Protein AF-A0A942RL25-F1 (afdb_monomer)

Secondary structure (DSSP, 8-state):
----------THHHHHHHHHHHHHHHTT--HHHHHHHHHHHHHHHHHHHHHHH-

Mean predicted aligned error: 8.55 Å

Sequence (54 aa):
MASKKVEVAGIMGPLWFIGWLFTIGFLELTFFKGFLAILVWPYYLGEFIRTFVV

Radius of gyration: 15.74 Å; Cα contacts (8 Å, |Δi|>4): 5; chains: 1; bounding box: 47×15×34 Å

Foldseek 3Di:
DDPPPPPDPDPVVVVVVVVLVCVCVVVVDDPVRSVVCVVVVVVVVVVVVVVVVD

Structure (mmCIF, N/CA/C/O backbone):
data_AF-A0A942RL25-F1
#
_entry.id   AF-A0A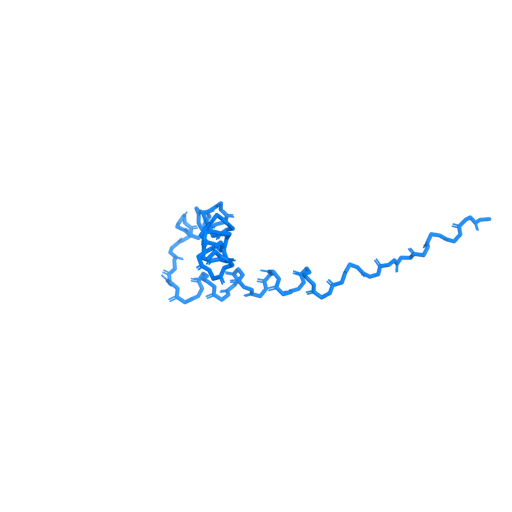942RL25-F1
#
loop_
_atom_site.group_PDB
_atom_site.id
_atom_site.type_symbol
_atom_site.label_atom_id
_atom_site.label_alt_id
_atom_site.label_comp_id
_atom_site.label_asym_id
_atom_site.label_entity_id
_atom_site.label_seq_id
_atom_site.pdbx_PDB_ins_code
_atom_site.Cartn_x
_atom_site.Cartn_y
_atom_site.Cartn_z
_atom_site.occupancy
_atom_site.B_iso_or_equiv
_atom_site.auth_seq_id
_atom_site.auth_comp_id
_atom_site.auth_asym_id
_atom_site.auth_atom_id
_atom_site.pdbx_PDB_model_num
ATOM 1 N N . MET A 1 1 ? 41.570 -9.222 -10.860 1.00 51.06 1 MET A N 1
ATOM 2 C CA . MET A 1 1 ? 40.423 -9.164 -9.927 1.00 51.06 1 MET A CA 1
ATOM 3 C C . MET A 1 1 ? 39.259 -8.548 -10.686 1.00 51.06 1 MET A C 1
ATOM 5 O O . MET A 1 1 ? 39.375 -7.404 -11.104 1.00 51.06 1 MET A O 1
ATOM 9 N N . ALA A 1 2 ? 38.220 -9.324 -11.003 1.00 51.81 2 ALA A N 1
ATOM 10 C CA . ALA A 1 2 ? 37.095 -8.838 -11.800 1.00 51.81 2 ALA A CA 1
ATOM 11 C C . ALA A 1 2 ? 36.303 -7.796 -10.992 1.00 51.81 2 ALA A C 1
ATOM 13 O O . ALA A 1 2 ? 35.731 -8.121 -9.954 1.00 51.81 2 ALA A O 1
ATOM 14 N N . SER A 1 3 ? 36.308 -6.540 -11.448 1.00 56.12 3 SER A N 1
ATOM 15 C CA . SER A 1 3 ? 35.514 -5.462 -10.857 1.00 56.12 3 SER A CA 1
ATOM 16 C C . SER A 1 3 ? 34.047 -5.704 -11.203 1.00 56.12 3 SER A C 1
ATOM 18 O O . SER A 1 3 ? 33.586 -5.377 -12.296 1.00 56.12 3 SER A O 1
ATOM 20 N N . LYS A 1 4 ? 33.316 -6.365 -10.302 1.00 62.72 4 LYS A N 1
ATOM 21 C CA . LYS A 1 4 ? 31.864 -6.492 -10.418 1.00 62.72 4 LYS A CA 1
ATOM 22 C C . LYS A 1 4 ? 31.292 -5.104 -10.145 1.00 62.72 4 LYS A C 1
ATOM 24 O O . LYS A 1 4 ? 31.244 -4.673 -8.997 1.00 62.72 4 LYS A O 1
ATOM 29 N N . LYS A 1 5 ? 30.932 -4.385 -11.211 1.00 63.22 5 LYS A N 1
ATOM 30 C CA . LYS A 1 5 ? 30.244 -3.095 -11.134 1.00 63.22 5 LYS A CA 1
ATOM 31 C C . LYS A 1 5 ? 28.975 -3.331 -10.313 1.00 63.22 5 LYS A C 1
ATOM 33 O O . LYS A 1 5 ? 28.081 -4.050 -10.751 1.00 63.22 5 LYS A O 1
ATOM 38 N N . VAL A 1 6 ? 28.948 -2.832 -9.082 1.00 65.88 6 VAL A N 1
ATOM 39 C CA . VAL A 1 6 ? 27.749 -2.893 -8.247 1.00 65.88 6 VAL A CA 1
ATOM 40 C C . VAL A 1 6 ? 26.803 -1.856 -8.829 1.00 65.88 6 VAL A C 1
ATOM 42 O O . VAL A 1 6 ? 26.883 -0.674 -8.508 1.00 65.88 6 VAL A O 1
ATOM 45 N N . GLU A 1 7 ? 25.976 -2.278 -9.779 1.00 64.94 7 GLU A N 1
ATOM 46 C CA . GLU A 1 7 ? 24.830 -1.489 -10.202 1.00 64.94 7 GLU A CA 1
ATOM 47 C C . GLU A 1 7 ? 23.929 -1.368 -8.977 1.00 64.94 7 GLU A C 1
ATOM 49 O O . GLU A 1 7 ? 23.391 -2.362 -8.485 1.00 64.94 7 GLU A O 1
ATOM 54 N N . VAL A 1 8 ? 23.854 -0.158 -8.415 1.00 64.50 8 VAL A N 1
ATOM 55 C CA . VAL A 1 8 ? 22.859 0.170 -7.396 1.00 64.50 8 VAL A CA 1
ATOM 56 C C . VAL A 1 8 ? 21.519 -0.275 -7.959 1.00 64.50 8 VAL A C 1
ATOM 58 O O . VAL A 1 8 ? 21.105 0.205 -9.016 1.00 64.50 8 VAL A O 1
ATOM 61 N N . ALA A 1 9 ? 20.880 -1.231 -7.279 1.00 63.38 9 ALA A N 1
ATOM 62 C CA . ALA A 1 9 ? 19.508 -1.603 -7.569 1.00 63.38 9 ALA A CA 1
ATOM 63 C C . ALA A 1 9 ? 18.712 -0.295 -7.615 1.00 63.38 9 ALA A C 1
ATOM 65 O O . ALA A 1 9 ? 18.709 0.456 -6.640 1.00 63.38 9 ALA A O 1
ATOM 66 N N . GLY A 1 10 ? 18.180 0.034 -8.793 1.00 75.94 10 GLY A N 1
ATOM 67 C CA . GLY A 1 10 ? 17.620 1.351 -9.069 1.00 75.94 10 GLY A CA 1
ATOM 68 C C . GLY A 1 10 ? 16.489 1.746 -8.115 1.00 75.94 10 GLY A C 1
ATOM 69 O O . GLY A 1 10 ? 16.051 0.986 -7.250 1.00 75.94 10 GLY A O 1
ATOM 70 N N . ILE A 1 11 ? 15.962 2.950 -8.328 1.00 82.69 11 ILE A N 1
ATOM 71 C CA . ILE A 1 11 ? 14.949 3.611 -7.482 1.00 82.69 11 ILE A CA 1
ATOM 72 C C . ILE A 1 11 ? 13.695 2.735 -7.255 1.00 82.69 11 ILE A C 1
ATOM 74 O O . ILE A 1 11 ? 12.991 2.912 -6.264 1.00 82.69 11 ILE A O 1
ATOM 78 N N . MET A 1 12 ? 13.452 1.735 -8.110 1.00 85.06 12 MET A N 1
ATOM 79 C CA . MET A 1 12 ? 12.386 0.739 -7.967 1.00 85.06 12 MET A CA 1
ATOM 80 C C . MET A 1 12 ? 12.338 0.062 -6.593 1.00 85.06 12 MET A C 1
ATOM 82 O O . MET A 1 12 ? 11.247 -0.108 -6.064 1.00 85.06 12 MET A O 1
ATOM 86 N N . GLY A 1 13 ? 13.476 -0.323 -6.003 1.00 85.44 13 GLY A N 1
ATOM 87 C CA . GLY A 1 13 ? 13.486 -1.021 -4.708 1.00 85.44 13 GLY A CA 1
ATOM 88 C C . GLY A 1 13 ? 12.923 -0.156 -3.570 1.00 85.44 13 GLY A C 1
ATOM 89 O O . GLY A 1 13 ? 11.930 -0.538 -2.945 1.00 85.44 13 GLY A O 1
ATOM 90 N N . PRO A 1 14 ? 13.504 1.034 -3.326 1.00 88.38 14 PRO A N 1
ATOM 91 C CA . PRO A 1 14 ? 12.973 1.994 -2.361 1.00 88.38 14 PRO A CA 1
ATOM 92 C C . PRO A 1 14 ? 11.533 2.420 -2.658 1.00 88.38 14 PRO A C 1
ATOM 94 O O . PRO A 1 14 ? 10.723 2.500 -1.739 1.00 88.38 14 PRO A O 1
ATOM 97 N N . LEU A 1 15 ? 11.190 2.650 -3.929 1.00 89.06 15 LEU A N 1
ATOM 98 C CA . LEU A 1 15 ? 9.841 3.051 -4.331 1.00 89.06 15 LE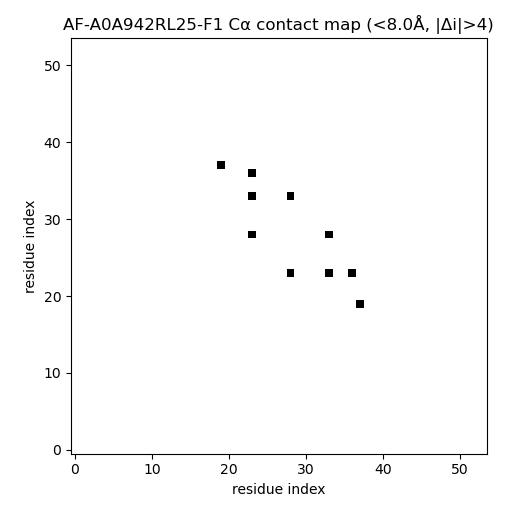U A CA 1
ATOM 99 C C . LEU A 1 15 ? 8.803 1.974 -3.990 1.00 89.06 15 LEU A C 1
ATOM 101 O O . LEU A 1 15 ? 7.738 2.281 -3.457 1.00 89.06 15 LEU A O 1
ATOM 105 N N . TRP A 1 16 ? 9.143 0.709 -4.237 1.00 87.25 16 TRP A N 1
ATOM 106 C CA . TRP A 1 16 ? 8.309 -0.435 -3.881 1.00 87.25 16 TRP A CA 1
ATOM 107 C C . TRP A 1 16 ? 8.114 -0.544 -2.368 1.00 87.25 16 TRP A C 1
ATOM 109 O O . TRP A 1 16 ? 6.997 -0.733 -1.893 1.00 87.25 16 TRP A O 1
ATOM 119 N N . PHE A 1 17 ? 9.188 -0.364 -1.595 1.00 87.88 17 PHE A N 1
ATOM 120 C CA . PHE A 1 17 ? 9.128 -0.391 -0.134 1.00 87.88 17 PHE A CA 1
ATOM 121 C C . PHE A 1 17 ? 8.278 0.750 0.448 1.00 87.88 17 PHE A C 1
ATOM 123 O O . PHE A 1 17 ? 7.478 0.525 1.355 1.00 87.88 17 PHE A O 1
ATOM 130 N N . ILE A 1 18 ? 8.395 1.962 -0.100 1.00 91.38 18 ILE A N 1
ATOM 131 C CA . ILE A 1 18 ? 7.564 3.106 0.301 1.00 91.38 18 ILE A CA 1
ATOM 132 C C . ILE A 1 18 ? 6.086 2.820 0.027 1.00 91.38 18 ILE A C 1
ATOM 134 O O . ILE A 1 18 ? 5.251 3.067 0.896 1.00 91.38 18 ILE A O 1
ATOM 138 N N . GLY A 1 19 ? 5.755 2.259 -1.139 1.00 89.44 19 GLY A N 1
ATOM 139 C CA . GLY A 1 19 ? 4.373 1.904 -1.457 1.00 89.44 19 GLY A CA 1
ATOM 140 C C . GLY A 1 19 ? 3.783 0.860 -0.494 1.00 89.44 19 GLY A C 1
ATOM 141 O O . GLY A 1 19 ? 2.615 0.977 -0.117 1.00 89.44 19 GLY A O 1
ATOM 142 N N . TRP A 1 20 ? 4.588 -0.102 -0.023 1.00 88.44 20 TRP A N 1
ATOM 143 C CA . TRP A 1 20 ? 4.166 -1.070 0.997 1.00 88.44 20 TRP A CA 1
ATOM 144 C C . TRP A 1 20 ? 3.794 -0.383 2.310 1.00 88.44 20 TRP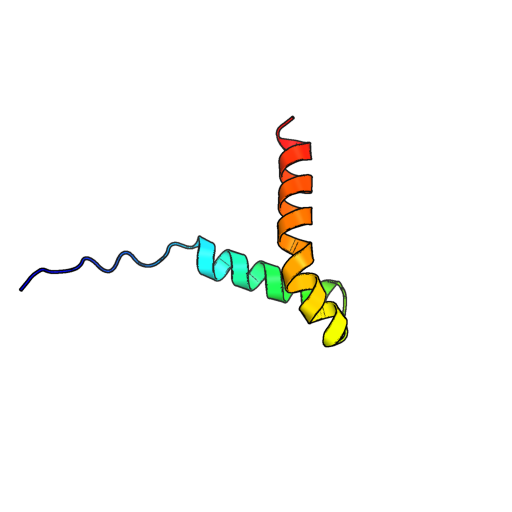 A C 1
ATOM 146 O O . TRP A 1 20 ? 2.700 -0.598 2.835 1.00 88.44 20 TRP A O 1
ATOM 156 N N . LEU A 1 21 ? 4.691 0.462 2.829 1.00 88.38 21 LEU A N 1
ATOM 157 C CA . LEU A 1 21 ? 4.471 1.187 4.083 1.00 88.38 21 LEU A CA 1
ATOM 158 C C . LEU A 1 21 ? 3.273 2.132 3.987 1.00 88.38 21 LEU A C 1
ATOM 160 O O . LEU A 1 21 ? 2.461 2.189 4.910 1.00 88.38 21 LEU A O 1
ATOM 164 N N . PHE A 1 22 ? 3.136 2.822 2.853 1.00 88.94 22 PHE A N 1
ATOM 165 C CA . PHE A 1 22 ? 1.990 3.678 2.577 1.00 88.94 22 PHE A CA 1
ATOM 166 C C . PHE A 1 22 ? 0.682 2.887 2.628 1.00 88.94 22 PHE A C 1
ATOM 168 O O . PHE A 1 22 ? -0.243 3.298 3.315 1.00 88.94 22 PHE A O 1
ATOM 175 N N . THR A 1 23 ? 0.616 1.730 1.970 1.00 86.56 23 THR A N 1
ATOM 176 C CA . THR A 1 23 ? -0.600 0.903 1.914 1.00 86.56 23 THR A CA 1
ATOM 177 C C . THR A 1 23 ? -0.998 0.385 3.296 1.00 86.56 23 THR A C 1
ATOM 179 O O . THR A 1 23 ? -2.168 0.458 3.667 1.00 86.56 23 THR A O 1
ATOM 182 N N . ILE A 1 24 ? -0.033 -0.094 4.089 1.00 86.56 24 ILE A N 1
ATOM 183 C CA . ILE A 1 24 ? -0.290 -0.596 5.448 1.00 86.56 24 ILE A CA 1
ATOM 184 C C . ILE A 1 24 ? -0.807 0.524 6.361 1.00 86.56 24 ILE A C 1
ATOM 186 O O . ILE A 1 24 ? -1.765 0.302 7.101 1.00 86.56 24 ILE A O 1
ATOM 190 N N . GLY A 1 25 ? -0.203 1.717 6.289 1.00 86.56 25 GLY A N 1
ATOM 191 C CA . GLY A 1 25 ? -0.627 2.881 7.071 1.00 86.56 25 GLY A CA 1
ATOM 192 C C . GLY A 1 25 ? -1.961 3.472 6.608 1.00 86.56 25 GLY A C 1
ATOM 193 O O . GLY A 1 25 ? -2.794 3.810 7.437 1.00 86.56 25 GLY A O 1
ATOM 194 N N . PHE A 1 26 ? -2.19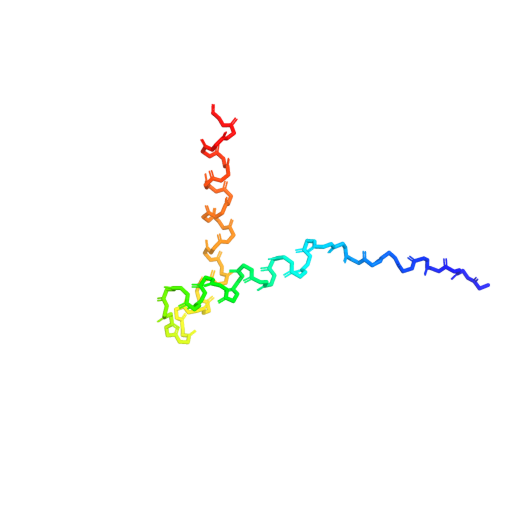3 3.547 5.296 1.00 86.62 26 PHE A N 1
ATOM 195 C CA . PHE A 1 26 ? -3.420 4.090 4.705 1.00 86.62 26 PHE A CA 1
ATOM 196 C C . PHE A 1 26 ? -4.660 3.249 5.034 1.00 86.62 26 PHE A C 1
ATOM 198 O O . PHE A 1 26 ? -5.736 3.796 5.249 1.00 86.62 26 PHE A O 1
ATOM 205 N N . LEU A 1 27 ? -4.516 1.923 5.079 1.00 86.50 27 LEU A N 1
ATOM 206 C CA . LEU A 1 27 ? -5.613 0.988 5.356 1.00 86.50 27 LEU A CA 1
ATOM 207 C C . LEU A 1 27 ? -5.728 0.596 6.841 1.00 86.50 27 LEU A C 1
ATOM 209 O O . LEU A 1 27 ? -6.567 -0.244 7.168 1.00 86.50 27 LEU A O 1
ATOM 213 N N . GLU A 1 28 ? -4.870 1.143 7.713 1.00 84.75 28 GLU A N 1
ATOM 214 C CA . GLU A 1 28 ? -4.789 0.821 9.149 1.00 84.75 28 GLU A CA 1
ATOM 215 C C . GLU A 1 28 ? -4.851 -0.695 9.428 1.00 84.75 28 GLU A C 1
ATOM 217 O O . GLU A 1 28 ? -5.584 -1.191 10.291 1.00 84.75 28 GLU A O 1
ATOM 222 N N . LEU A 1 29 ? -4.106 -1.479 8.640 1.00 82.88 29 LEU A N 1
ATOM 223 C CA . LEU A 1 29 ? -4.218 -2.934 8.677 1.00 82.88 29 LEU A CA 1
ATOM 224 C C . LEU A 1 29 ? -3.624 -3.490 9.976 1.00 82.88 29 LEU A C 1
ATOM 226 O O . LEU A 1 29 ? -2.457 -3.274 10.296 1.00 82.88 29 LEU A O 1
ATOM 230 N N . THR A 1 30 ? -4.408 -4.297 10.694 1.00 82.75 30 THR A N 1
ATOM 231 C CA . THR A 1 30 ? -3.892 -5.112 11.801 1.00 82.75 30 THR A CA 1
ATOM 232 C C . THR A 1 30 ? -2.833 -6.096 11.296 1.00 82.75 30 THR A C 1
ATOM 234 O O . THR A 1 30 ? -2.856 -6.495 10.134 1.00 82.75 30 THR A O 1
ATOM 237 N N . PHE A 1 31 ? -1.912 -6.523 12.165 1.00 78.69 31 PHE A N 1
ATOM 238 C CA . PHE A 1 31 ? -0.711 -7.301 11.811 1.00 78.69 31 PHE A CA 1
ATOM 239 C C . PHE A 1 31 ? -0.939 -8.423 10.772 1.00 78.69 31 PHE A C 1
ATOM 241 O O . PHE A 1 31 ? -0.242 -8.499 9.762 1.00 78.69 31 PHE A O 1
ATOM 248 N N . PHE A 1 32 ? -1.976 -9.246 10.957 1.00 81.31 32 PHE A N 1
ATOM 249 C CA . PHE A 1 32 ? -2.318 -10.332 10.028 1.00 81.31 32 PHE A CA 1
ATOM 250 C C 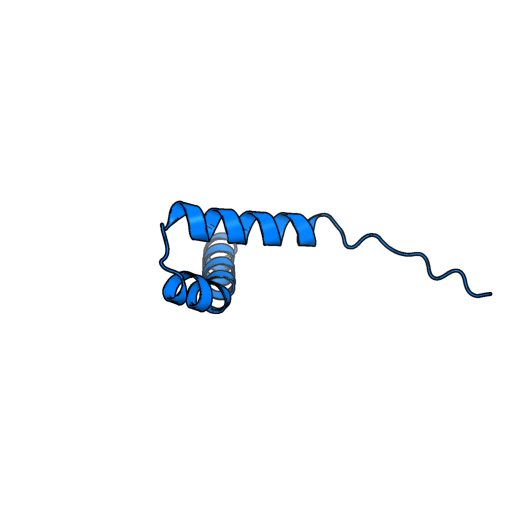. PHE A 1 32 ? -2.880 -9.849 8.685 1.00 81.31 32 PHE A C 1
ATOM 252 O O . PHE A 1 32 ? -2.608 -10.449 7.645 1.00 81.31 32 PHE A O 1
ATOM 259 N N . LYS A 1 33 ? -3.636 -8.747 8.686 1.00 80.62 33 LYS A N 1
ATOM 260 C CA . LYS A 1 33 ? -4.121 -8.117 7.456 1.00 80.62 33 LYS A CA 1
ATOM 261 C C . LYS A 1 33 ? -2.978 -7.453 6.683 1.00 80.62 33 LYS A C 1
ATOM 263 O O . LYS A 1 33 ? -2.966 -7.531 5.461 1.00 80.62 33 LYS A O 1
ATOM 268 N N . GLY A 1 34 ? -1.998 -6.874 7.381 1.00 84.06 34 GLY A N 1
ATOM 269 C CA . GLY A 1 34 ? -0.773 -6.347 6.773 1.00 84.06 34 GLY A CA 1
ATOM 270 C C . GLY A 1 34 ? 0.043 -7.442 6.080 1.00 84.06 34 GLY A C 1
ATOM 271 O O . GLY A 1 34 ? 0.497 -7.251 4.958 1.00 84.06 34 GLY A O 1
ATOM 272 N N . PHE A 1 35 ? 0.149 -8.627 6.690 1.00 85.06 35 PHE A N 1
ATOM 273 C CA . PHE A 1 35 ? 0.807 -9.778 6.063 1.00 85.06 35 PHE A CA 1
ATOM 274 C C . PHE A 1 35 ? 0.084 -10.256 4.795 1.00 85.06 35 PHE A C 1
ATOM 276 O O . PHE A 1 35 ? 0.722 -10.498 3.775 1.00 85.06 35 PHE A O 1
ATOM 283 N N . LEU A 1 36 ? -1.250 -10.343 4.820 1.00 86.38 36 LEU A N 1
ATOM 284 C CA . LEU A 1 36 ? -2.025 -10.687 3.622 1.00 86.38 36 LEU A CA 1
ATOM 285 C C . LEU A 1 36 ? -1.917 -9.617 2.532 1.00 86.38 36 LEU A C 1
ATOM 287 O O . LEU A 1 36 ? -1.852 -9.956 1.350 1.00 86.38 36 LEU A O 1
ATOM 291 N N . ALA A 1 37 ? -1.825 -8.340 2.912 1.00 85.12 37 ALA A N 1
ATOM 292 C CA . ALA A 1 37 ? -1.576 -7.269 1.959 1.00 85.12 37 ALA A CA 1
ATOM 293 C C . ALA A 1 37 ? -0.269 -7.498 1.188 1.00 85.12 37 ALA A C 1
ATOM 295 O O . ALA A 1 37 ? -0.267 -7.230 -0.011 1.00 85.12 37 ALA A O 1
ATOM 296 N N . ILE A 1 38 ? 0.770 -8.092 1.812 1.00 83.94 38 ILE A N 1
ATOM 297 C CA . ILE A 1 38 ? 2.059 -8.424 1.163 1.00 83.94 38 ILE A CA 1
ATOM 298 C C . ILE A 1 38 ? 1.902 -9.283 -0.107 1.00 83.94 38 ILE A C 1
ATOM 300 O O . ILE A 1 38 ? 2.638 -9.133 -1.084 1.00 83.94 38 ILE A O 1
ATOM 304 N N . LEU A 1 39 ? 0.905 -10.162 -0.130 1.00 84.88 39 LEU A N 1
ATOM 305 C CA . LEU A 1 39 ? 0.608 -11.004 -1.290 1.00 84.88 39 LEU A CA 1
A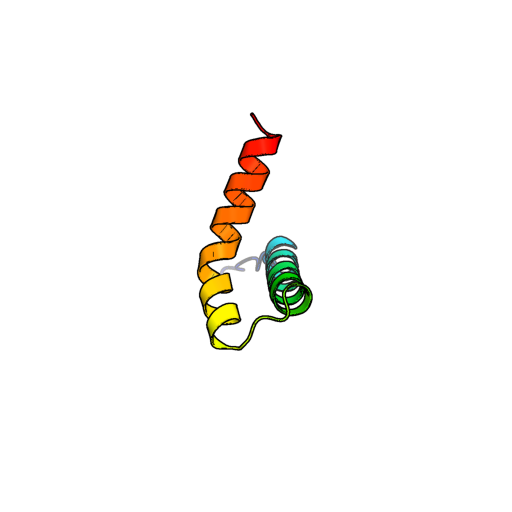TOM 306 C C . LEU A 1 39 ? -0.391 -10.348 -2.247 1.00 84.88 39 LEU A C 1
ATOM 308 O O . LEU A 1 39 ? -0.276 -10.479 -3.463 1.00 84.88 39 LEU A O 1
ATOM 312 N N . VAL A 1 40 ? -1.375 -9.645 -1.696 1.00 87.50 40 VAL A N 1
ATOM 313 C CA . VAL A 1 40 ? -2.550 -9.167 -2.429 1.00 87.50 40 VAL A CA 1
ATOM 314 C C . VAL A 1 40 ? -2.291 -7.848 -3.170 1.00 87.50 40 VAL A C 1
A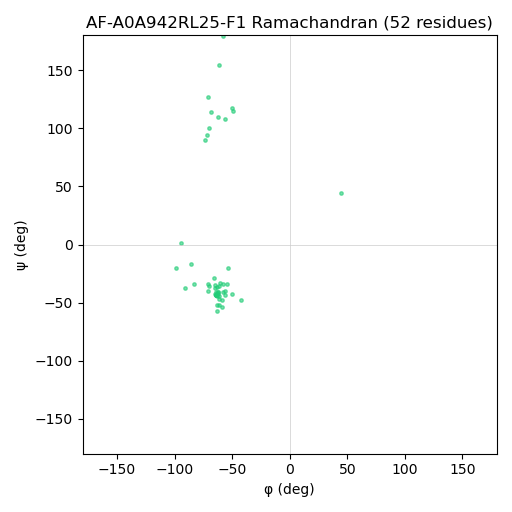TOM 316 O O . VAL A 1 40 ? -2.800 -7.636 -4.269 1.00 87.50 40 VAL A O 1
ATOM 319 N N . TRP A 1 41 ? -1.470 -6.959 -2.615 1.00 87.44 41 TRP A N 1
ATOM 320 C CA . TRP A 1 41 ? -1.191 -5.644 -3.199 1.00 87.44 41 TRP A CA 1
ATOM 321 C C . TRP A 1 41 ? -0.538 -5.677 -4.595 1.00 87.44 41 TRP A C 1
ATOM 323 O O . TRP A 1 41 ? -1.050 -4.970 -5.462 1.00 87.44 41 TRP A O 1
ATOM 333 N N . PRO A 1 42 ? 0.517 -6.476 -4.892 1.00 87.75 42 PRO A N 1
ATOM 334 C CA . PRO A 1 42 ? 1.097 -6.517 -6.240 1.00 87.75 42 PRO A CA 1
ATOM 335 C C . PRO A 1 42 ? 0.096 -6.963 -7.306 1.00 87.75 42 PRO A C 1
ATOM 337 O O . PRO A 1 42 ? 0.146 -6.467 -8.431 1.00 87.75 42 PRO A O 1
ATOM 340 N N . TYR A 1 43 ? -0.833 -7.856 -6.950 1.00 88.62 43 TYR A N 1
ATOM 341 C CA . TYR A 1 43 ? -1.909 -8.274 -7.843 1.00 88.62 43 TYR A CA 1
ATOM 342 C C . TYR A 1 43 ? -2.828 -7.096 -8.191 1.00 88.62 43 TYR A C 1
ATOM 344 O O . TYR A 1 43 ? -3.011 -6.793 -9.370 1.00 88.62 43 TYR A O 1
ATOM 352 N N . TYR A 1 44 ? -3.333 -6.376 -7.183 1.00 87.88 44 TYR A N 1
ATOM 353 C CA . TYR A 1 44 ? -4.191 -5.209 -7.412 1.00 87.88 44 TYR A CA 1
ATOM 354 C C . TYR A 1 44 ? -3.478 -4.077 -8.149 1.00 87.88 44 TYR A C 1
ATOM 356 O O . TYR A 1 44 ? -4.087 -3.422 -8.990 1.00 87.88 44 TYR A O 1
ATOM 364 N N . LEU A 1 45 ? -2.188 -3.855 -7.880 1.00 88.25 45 LEU A N 1
ATOM 365 C CA . 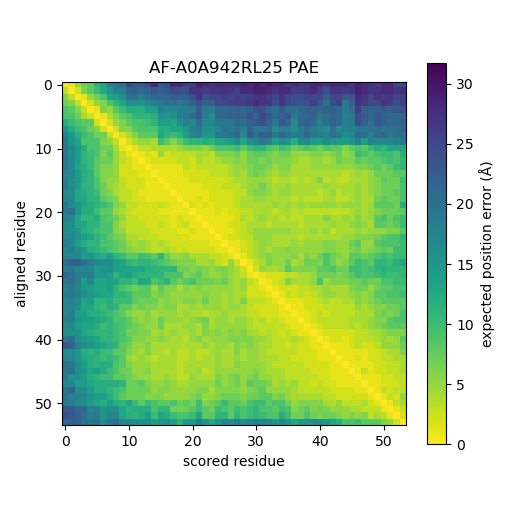LEU A 1 45 ? -1.400 -2.865 -8.609 1.00 88.25 45 LEU A CA 1
ATOM 366 C C . LEU A 1 45 ? -1.295 -3.237 -10.097 1.00 88.25 45 LEU A C 1
ATOM 368 O O . LEU A 1 45 ? -1.466 -2.378 -10.957 1.00 88.25 45 LEU A O 1
ATOM 372 N N . GLY A 1 46 ? -1.064 -4.517 -10.406 1.00 88.25 46 GLY A N 1
ATOM 373 C CA . GLY A 1 46 ? -1.025 -5.021 -11.778 1.00 88.25 46 GLY A CA 1
ATOM 374 C C . GLY A 1 46 ? -2.373 -4.917 -12.493 1.00 88.25 46 GLY A C 1
ATOM 375 O O . GLY A 1 46 ? -2.423 -4.491 -13.644 1.00 88.25 46 GLY A O 1
ATOM 376 N N . GLU A 1 47 ? -3.470 -5.252 -11.814 1.00 91.69 47 GLU A N 1
ATOM 377 C CA . GLU A 1 47 ? -4.830 -5.113 -12.348 1.00 91.69 47 GLU A CA 1
ATOM 378 C C . GLU A 1 47 ? -5.201 -3.645 -12.602 1.00 91.69 47 GLU A C 1
ATOM 380 O O . GLU A 1 47 ? -5.733 -3.309 -13.664 1.00 91.69 47 GLU A O 1
ATOM 385 N N . PHE A 1 48 ? -4.861 -2.761 -11.661 1.00 89.12 48 PHE A N 1
ATOM 386 C CA . PHE A 1 48 ? -5.035 -1.321 -11.807 1.00 89.12 48 PHE A CA 1
ATOM 387 C C . PHE A 1 48 ? -4.259 -0.824 -13.024 1.00 89.12 48 PHE A C 1
ATOM 389 O O . PHE A 1 48 ? -4.867 -0.275 -13.933 1.00 89.12 48 PHE A O 1
ATOM 396 N N . ILE A 1 49 ? -2.955 -1.111 -13.116 1.00 90.00 49 ILE A N 1
ATOM 397 C CA . ILE A 1 49 ? -2.123 -0.729 -14.268 1.00 90.00 49 ILE A CA 1
ATOM 398 C C . ILE A 1 49 ? -2.701 -1.282 -15.576 1.00 90.00 49 ILE A C 1
ATOM 400 O O . ILE A 1 49 ? -2.795 -0.538 -16.549 1.00 90.00 49 ILE A O 1
ATOM 404 N N . ARG A 1 50 ? -3.150 -2.545 -15.608 1.00 89.19 50 ARG A N 1
ATOM 405 C CA . ARG A 1 50 ? -3.794 -3.137 -16.793 1.00 89.19 50 ARG A CA 1
ATOM 406 C C . ARG A 1 50 ? -5.008 -2.325 -17.241 1.00 89.19 50 ARG A C 1
ATOM 408 O O . ARG A 1 50 ? -5.195 -2.145 -18.436 1.00 89.19 50 ARG A O 1
ATOM 415 N N . THR A 1 51 ? -5.800 -1.829 -16.296 1.00 90.19 51 THR A N 1
ATOM 416 C CA . THR A 1 51 ? -6.999 -1.024 -16.573 1.00 90.19 51 THR A CA 1
ATOM 417 C C . THR A 1 51 ? -6.670 0.321 -17.226 1.00 90.19 51 THR A C 1
ATOM 419 O O . THR A 1 51 ? -7.484 0.824 -17.985 1.00 90.19 51 THR A O 1
ATOM 422 N N . PHE A 1 52 ? -5.490 0.902 -16.979 1.00 84.75 52 PHE A N 1
ATOM 423 C CA . PHE A 1 52 ? -5.066 2.148 -17.644 1.00 84.75 52 PHE A CA 1
ATOM 424 C C . PHE A 1 52 ? -4.391 1.934 -19.001 1.00 84.75 52 PHE A C 1
ATOM 426 O O . PHE A 1 52 ? -4.2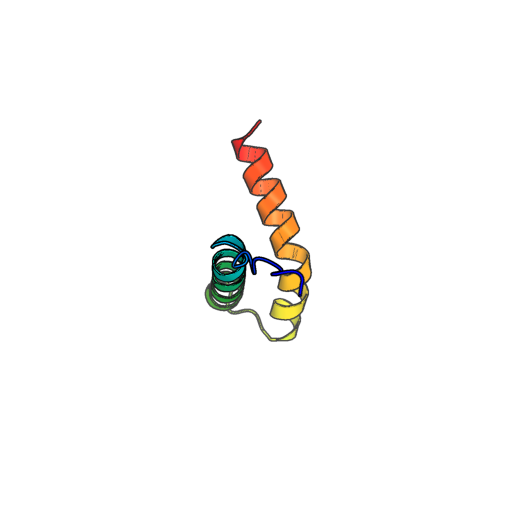15 2.897 -19.742 1.00 84.75 52 PHE A O 1
ATOM 433 N N . VAL A 1 53 ? -3.942 0.714 -19.297 1.00 82.75 53 VAL A N 1
ATOM 434 C CA . VAL A 1 53 ? -3.142 0.407 -20.496 1.00 82.75 53 VAL A CA 1
ATOM 435 C C . VAL A 1 53 ? -3.991 -0.182 -21.634 1.00 82.75 53 VAL A C 1
ATOM 437 O O . VAL A 1 53 ? -3.557 -0.136 -22.784 1.00 82.75 53 VAL A O 1
ATOM 440 N N . VAL A 1 54 ? -5.177 -0.721 -21.329 1.00 67.88 54 VAL A N 1
ATOM 441 C CA . VAL A 1 54 ? -6.166 -1.247 -22.295 1.00 67.88 54 VAL A CA 1
ATOM 442 C C . VAL A 1 54 ? -7.203 -0.180 -22.616 1.00 67.88 54 VAL A C 1
ATOM 444 O O . VAL A 1 54 ? -7.542 -0.053 -23.813 1.00 67.88 54 VAL A O 1
#

Solvent-accessible surface area (backbone atoms only — not comparable to full-atom values): 3367 Å² total; per-residue (Å²): 132,87,82,76,78,77,72,71,81,55,71,63,59,63,52,52,52,50,52,52,55,49,50,39,63,75,65,66,46,54,75,71,53,38,56,51,41,72,67,48,47,66,53,53,52,50,53,52,53,49,67,77,75,110

pLDDT: mean 81.6, std 10.46, range [51.06, 91.69]